Protein AF-A0AAW6LTU0-F1 (afdb_monomer)

Foldseek 3Di:
DDPPPPQQQKKKWKAQVVPRDIDIGSDPVVSVVVNVVRPRIDIDIDRDRPQQADWFKKKKWKWKADPQHTPDIDIDIDIDGDGPPDDDDADKDWDWDADPVRIIMIMIMGRDPVRSVVVRVVVSVVSHD

Secondary structure (DSSP, 8-state):
------PPPEEEEEEETTTTEEEEESSHHHHHHHHHTSTTEEEEEEE--TT---EEEEEEEEEEEETTEEEEEEEEEEEEEPPTT--PPPSEEEEEEE-TTS-EEEEEEES-HHHHHHHHHHHHGGG--

Mean predicted aligned error: 14.11 Å

Radius of gyration: 25.49 Å; Cα contacts (8 Å, |Δi|>4): 237; chains: 1; bounding box: 57×23×69 Å

Solvent-accessible surface area (backbone atoms only — not comparable to full-atom values): 7596 Å² total; per-residue (Å²): 134,86,80,77,75,82,71,63,52,54,35,27,37,31,37,32,70,89,76,76,46,76,47,83,26,79,44,68,67,58,35,54,55,52,37,74,77,37,87,69,37,47,81,43,84,41,78,41,72,78,80,64,28,67,76,43,52,40,34,37,40,43,37,34,28,47,96,36,37,80,78,41,79,46,77,50,78,46,84,44,68,51,64,82,87,67,85,72,81,86,61,63,53,74,51,74,52,72,44,99,86,68,31,39,36,39,41,18,38,18,67,45,66,69,56,24,50,55,53,40,54,60,69,46,52,87,57,49,116

Nearest PDB structures (foldseek):
  5xyu-assembly1_C  TM=4.800E-01  e=2.018E+00  Mycolicibacterium smegmatis MC2 155
  8ipa-assembly1_ia  TM=3.323E-01  e=8.752E-01  Triticum aestivum
  8apn-assembly1_Bc  TM=2.823E-01  e=1.615E+00  Polytomella magna
  8apo-assembly1_Bc  TM=2.822E-01  e=1.805E+00  Polytomella magna
  6xyw-assembly1_Bb  TM=3.329E-01  e=5.498E+00  Arabidopsis thaliana

Organis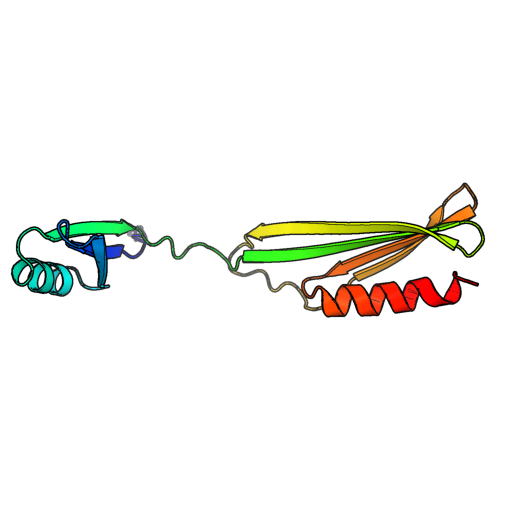m: Rhodococcus qingshengii (NCBI:txid334542)

Structure (mmCIF, N/CA/C/O backbone):
data_AF-A0AAW6LTU0-F1
#
_entry.id   AF-A0AAW6LTU0-F1
#
loop_
_atom_site.group_PDB
_atom_site.id
_atom_site.type_symbol
_atom_site.label_atom_id
_atom_site.label_alt_id
_atom_site.label_comp_id
_atom_site.label_asym_id
_atom_site.label_entity_id
_atom_site.label_seq_id
_atom_site.pdbx_PDB_ins_code
_atom_site.Cartn_x
_atom_site.Cartn_y
_atom_site.Cartn_z
_atom_site.occupancy
_atom_site.B_iso_or_equiv
_atom_site.auth_seq_id
_atom_site.auth_comp_id
_atom_site.auth_asym_id
_atom_site.auth_atom_id
_atom_site.pdbx_PDB_model_num
ATOM 1 N N . MET A 1 1 ? 8.735 7.930 43.031 1.00 39.16 1 MET A N 1
ATOM 2 C CA . MET A 1 1 ? 8.096 8.211 41.730 1.00 39.16 1 MET A CA 1
ATOM 3 C C . MET A 1 1 ? 7.084 7.105 41.497 1.00 39.16 1 MET A C 1
ATOM 5 O O . MET A 1 1 ? 7.485 5.952 41.482 1.00 39.16 1 MET A O 1
ATOM 9 N N . SER A 1 2 ? 5.790 7.435 41.489 1.00 39.41 2 SER A N 1
ATOM 10 C CA . SER A 1 2 ? 4.712 6.455 41.318 1.00 39.41 2 SER A CA 1
ATOM 11 C C . SER A 1 2 ? 4.613 6.109 39.838 1.00 39.41 2 SER A C 1
ATOM 13 O O . SER A 1 2 ? 4.340 6.990 39.028 1.00 39.41 2 SER A O 1
ATOM 15 N N . SER A 1 3 ? 4.884 4.858 39.483 1.00 39.28 3 SER A N 1
ATOM 16 C CA . SER A 1 3 ? 4.606 4.311 38.158 1.00 39.28 3 SER A CA 1
ATOM 17 C C . SER A 1 3 ? 3.092 4.305 37.957 1.00 39.28 3 SER A C 1
ATOM 19 O O . SER A 1 3 ? 2.400 3.446 38.503 1.00 39.28 3 SER A O 1
ATOM 21 N N . SER A 1 4 ? 2.567 5.287 37.225 1.00 45.00 4 SER A N 1
ATOM 22 C CA . SER A 1 4 ? 1.203 5.229 36.712 1.00 45.00 4 SER A CA 1
ATOM 23 C C . SER A 1 4 ? 1.142 4.079 35.714 1.00 45.00 4 SER A C 1
ATOM 25 O O . SER A 1 4 ? 1.668 4.175 34.606 1.00 45.00 4 SER A O 1
ATOM 27 N N . VAL A 1 5 ? 0.557 2.964 36.140 1.00 47.97 5 VAL A N 1
ATOM 28 C CA . VAL A 1 5 ? 0.123 1.902 35.238 1.00 47.97 5 VAL A CA 1
ATOM 29 C C . VAL A 1 5 ? -0.931 2.544 34.343 1.00 47.97 5 VAL A C 1
ATOM 31 O O . VAL A 1 5 ? -1.993 2.926 34.827 1.00 47.97 5 VAL A O 1
ATOM 34 N N . PHE A 1 6 ? -0.604 2.763 33.071 1.00 52.00 6 PHE A N 1
ATOM 35 C CA . PHE A 1 6 ? -1.608 3.111 32.075 1.00 52.00 6 PHE A CA 1
ATOM 36 C C . PHE A 1 6 ? -2.555 1.912 31.989 1.00 52.00 6 PHE A C 1
ATOM 38 O O . PHE A 1 6 ? -2.185 0.865 31.462 1.00 52.00 6 PHE A O 1
ATOM 45 N N . GLU A 1 7 ? -3.729 2.018 32.606 1.00 58.88 7 GLU A N 1
ATOM 46 C CA . GLU A 1 7 ? -4.799 1.060 32.365 1.00 58.88 7 GLU A CA 1
ATOM 47 C C . GLU A 1 7 ? -5.319 1.316 30.952 1.00 58.88 7 GLU A C 1
ATOM 49 O O . GLU A 1 7 ? -5.749 2.429 30.641 1.00 58.88 7 GLU A O 1
ATOM 54 N N . ASP A 1 8 ? -5.238 0.296 30.096 1.00 61.22 8 ASP A N 1
ATOM 55 C CA . ASP A 1 8 ? -5.858 0.328 28.775 1.00 61.22 8 ASP A CA 1
ATOM 56 C C . ASP A 1 8 ? -7.334 0.750 28.931 1.00 61.22 8 ASP A C 1
ATOM 58 O O . ASP A 1 8 ? -8.031 0.220 29.811 1.00 61.22 8 ASP A O 1
ATOM 62 N N . PRO A 1 9 ? -7.832 1.699 28.122 1.00 68.38 9 PRO A N 1
ATOM 63 C CA . PRO A 1 9 ? -9.199 2.173 28.243 1.00 68.38 9 PRO A CA 1
ATOM 64 C C . PRO A 1 9 ? -10.182 1.028 28.050 1.00 68.38 9 PRO A C 1
ATOM 66 O O . PRO A 1 9 ? -10.007 0.140 27.224 1.00 68.38 9 PRO A O 1
ATOM 69 N N . LYS A 1 10 ? -11.247 1.033 28.841 1.00 78.50 10 LYS A N 1
ATOM 70 C CA . LYS A 1 10 ? -12.245 -0.034 28.845 1.00 78.50 10 LYS A CA 1
ATOM 71 C C . LYS A 1 10 ? -13.532 0.466 28.217 1.00 78.50 10 LYS A C 1
ATOM 73 O O . LYS A 1 10 ? -13.948 1.600 28.442 1.00 78.50 10 LYS A O 1
ATOM 78 N N . VAL A 1 11 ? -14.179 -0.399 27.448 1.00 86.75 11 VAL A N 1
ATOM 79 C CA . VAL A 1 11 ? -15.567 -0.219 27.019 1.00 86.75 11 VAL A CA 1
ATOM 80 C C . VAL A 1 11 ? -16.413 -1.349 27.574 1.00 86.75 11 VAL A C 1
ATOM 82 O O . VAL A 1 11 ? -15.948 -2.461 27.815 1.00 86.75 11 VAL A O 1
ATOM 85 N N . HIS A 1 12 ? -17.682 -1.056 27.788 1.00 88.25 12 HIS A N 1
ATOM 86 C CA . HIS A 1 12 ? -18.651 -1.975 28.349 1.00 88.25 12 HIS A CA 1
ATOM 87 C C . HIS A 1 12 ? -19.658 -2.322 27.259 1.00 88.25 12 HIS A C 1
ATOM 89 O O . HIS A 1 12 ? -20.410 -1.466 26.796 1.00 88.25 12 HIS A O 1
ATOM 95 N N . LEU A 1 13 ? -19.645 -3.581 26.837 1.00 88.19 13 LEU A N 1
ATOM 96 C CA . LEU A 1 13 ? -20.583 -4.139 25.876 1.00 88.19 13 LEU A CA 1
ATOM 97 C C . LEU A 1 13 ? -21.801 -4.672 26.632 1.00 88.19 13 LEU A C 1
ATOM 99 O O . LEU A 1 13 ? -21.653 -5.528 27.503 1.00 88.19 13 LEU A O 1
ATOM 103 N N . VAL A 1 14 ? -22.994 -4.197 26.296 1.00 87.06 14 VAL A N 1
ATOM 104 C CA . VAL A 1 14 ? -24.253 -4.786 26.755 1.00 87.06 14 VAL A CA 1
ATOM 105 C C . VAL A 1 14 ? -24.802 -5.663 25.639 1.00 87.06 14 VAL A C 1
ATOM 107 O O . VAL A 1 14 ? -25.174 -5.165 24.580 1.00 87.06 14 VAL A O 1
ATOM 110 N N . GLU A 1 15 ? -24.835 -6.970 25.871 1.00 86.31 15 GLU A N 1
ATOM 111 C CA . GLU A 1 15 ? -25.386 -7.962 24.946 1.00 86.31 15 GLU A CA 1
ATOM 112 C C . GLU A 1 15 ? -26.796 -8.333 25.395 1.00 86.31 15 GLU A C 1
ATOM 114 O O . GLU A 1 15 ? -26.993 -8.737 26.541 1.00 86.31 15 GLU A O 1
ATOM 119 N N . HIS A 1 16 ? -27.782 -8.208 24.508 1.00 85.00 16 HIS A N 1
ATOM 120 C CA . HIS A 1 16 ? -29.135 -8.689 24.763 1.00 85.00 16 HIS A CA 1
ATOM 121 C C . HIS A 1 16 ? -29.285 -10.109 24.212 1.00 85.00 16 HIS A C 1
ATOM 123 O O . HIS A 1 16 ? -29.464 -10.311 23.010 1.00 85.00 16 HIS A O 1
ATOM 129 N N . ASN A 1 17 ? -29.223 -11.101 25.104 1.00 78.81 17 ASN A N 1
ATOM 130 C CA . ASN A 1 17 ? -29.078 -12.513 24.734 1.00 78.81 17 ASN A CA 1
ATOM 131 C C . ASN A 1 17 ? -30.227 -13.050 23.863 1.00 78.81 17 ASN A C 1
ATOM 133 O O . ASN A 1 17 ? -30.046 -14.027 23.145 1.00 78.81 17 ASN A O 1
ATOM 137 N N . SER A 1 18 ? -31.415 -12.441 23.938 1.00 75.88 18 SER A N 1
ATOM 138 C CA . SER A 1 18 ? -32.595 -12.898 23.194 1.00 75.88 18 SER A CA 1
ATOM 139 C C . SER A 1 18 ? -32.644 -12.398 21.744 1.00 75.88 18 SER A C 1
ATOM 141 O O . SER A 1 18 ? -33.237 -13.067 20.902 1.00 75.88 18 SER A O 1
ATOM 143 N N . SER A 1 19 ? -32.016 -11.257 21.437 1.00 78.12 19 SER A N 1
ATOM 144 C CA . SER A 1 19 ? -31.999 -10.662 20.091 1.00 78.12 19 SER A CA 1
ATOM 145 C C . SER A 1 19 ? -30.624 -10.668 19.427 1.00 78.12 19 SER A C 1
ATOM 147 O O . SER A 1 19 ? -30.539 -10.360 18.242 1.00 78.12 19 SER A O 1
ATOM 149 N N . GLY A 1 20 ? -29.550 -10.968 20.166 1.00 74.38 20 GLY A N 1
ATOM 150 C CA . GLY A 1 20 ? -28.180 -10.862 19.655 1.00 74.38 20 GLY A CA 1
ATOM 151 C C . GLY A 1 20 ? -27.794 -9.425 19.291 1.00 74.38 20 GLY A C 1
ATOM 152 O O . GLY A 1 20 ? -26.953 -9.209 18.424 1.00 74.38 20 GLY A O 1
ATOM 153 N N . THR A 1 21 ? -28.448 -8.432 19.902 1.00 79.69 21 THR A N 1
ATOM 154 C CA . THR A 1 21 ? -28.115 -7.015 19.710 1.00 79.69 21 THR A CA 1
ATOM 155 C C . THR A 1 21 ? -27.118 -6.560 20.762 1.00 79.69 21 THR A C 1
ATOM 157 O O . THR A 1 21 ? -27.194 -6.973 21.924 1.00 79.69 21 THR A O 1
ATOM 160 N N . TYR A 1 22 ? -26.223 -5.668 20.352 1.00 85.38 22 TYR A N 1
ATOM 161 C CA . TYR A 1 22 ? -25.088 -5.210 21.138 1.00 85.38 22 TYR A CA 1
ATOM 162 C C . TYR A 1 22 ? -25.082 -3.690 21.234 1.00 85.38 22 TYR A C 1
ATOM 164 O O . TYR A 1 22 ? -25.235 -3.023 20.215 1.00 85.38 22 TYR A O 1
ATOM 172 N N . GLU A 1 23 ? -24.831 -3.167 22.430 1.00 87.25 23 GLU A N 1
ATOM 173 C CA . GLU A 1 23 ? -24.672 -1.731 22.670 1.00 87.25 23 GLU A CA 1
ATOM 174 C C . GLU A 1 23 ? -23.353 -1.466 23.414 1.00 87.25 23 GLU A C 1
ATOM 176 O O . GLU A 1 23 ? -22.994 -2.206 24.333 1.00 87.25 23 GLU A O 1
ATOM 181 N N . LEU A 1 24 ? -22.613 -0.428 23.018 1.00 86.75 24 LEU A N 1
ATOM 182 C CA . LEU A 1 24 ? -21.283 -0.104 23.549 1.00 86.75 24 LEU A CA 1
ATOM 183 C C . LEU A 1 24 ? -21.314 1.178 24.385 1.00 86.75 24 LEU A C 1
ATOM 185 O O . LEU A 1 24 ? -21.764 2.223 23.923 1.00 86.75 24 LEU A O 1
ATOM 189 N N . PHE A 1 25 ? -20.743 1.123 25.587 1.00 86.19 25 PHE A N 1
ATOM 190 C CA . PHE A 1 25 ? -20.657 2.254 26.510 1.00 86.19 25 PHE A CA 1
ATOM 191 C C . PHE A 1 25 ? -19.215 2.489 26.954 1.00 86.19 25 PHE A C 1
ATOM 193 O O . PHE A 1 25 ? -18.498 1.548 27.283 1.00 86.19 25 PHE A O 1
ATOM 200 N N . ARG A 1 26 ? -18.795 3.755 27.030 1.00 82.81 26 ARG A N 1
ATOM 201 C CA . ARG A 1 26 ? -17.511 4.135 27.653 1.00 82.81 26 ARG A CA 1
ATOM 202 C C . ARG A 1 26 ? -17.593 4.222 29.181 1.00 82.81 26 ARG A C 1
ATOM 204 O O . ARG A 1 26 ? -16.569 4.198 29.845 1.00 82.81 26 ARG A O 1
ATOM 211 N N . ASP A 1 27 ? -18.803 4.329 29.727 1.00 86.25 27 ASP A N 1
ATOM 212 C CA . ASP A 1 27 ? -19.063 4.468 31.160 1.00 86.25 27 ASP A CA 1
ATOM 213 C C . ASP A 1 27 ? -19.734 3.202 31.721 1.00 86.25 27 ASP A C 1
ATOM 215 O O . ASP A 1 27 ? -20.768 2.742 31.221 1.00 86.25 27 ASP A O 1
ATOM 219 N N . ALA A 1 28 ? -19.140 2.640 32.776 1.00 86.31 28 ALA A N 1
ATOM 220 C CA . ALA A 1 28 ? -19.604 1.409 33.411 1.00 86.31 28 ALA A CA 1
ATOM 221 C C . ALA A 1 28 ? -20.995 1.544 34.050 1.00 86.31 28 ALA A C 1
ATOM 223 O O . ALA A 1 28 ? -21.785 0.593 34.038 1.00 86.31 28 ALA A O 1
ATOM 224 N N . GLU A 1 29 ? -21.311 2.699 34.640 1.00 89.12 29 GLU A N 1
ATOM 225 C CA . GLU A 1 29 ? -22.608 2.925 35.274 1.00 89.12 29 GLU A CA 1
ATOM 226 C C . GLU A 1 29 ? -23.720 3.042 34.238 1.00 89.12 29 GLU A C 1
ATOM 228 O O . GLU A 1 29 ? -24.808 2.502 34.452 1.00 89.12 29 GLU A O 1
ATOM 233 N N . GLN A 1 30 ? -23.455 3.708 33.113 1.00 89.75 30 GLN A N 1
ATOM 234 C CA . GLN A 1 30 ? -24.402 3.808 32.005 1.00 89.75 30 GLN A CA 1
ATOM 235 C C . GLN A 1 30 ? -24.712 2.429 31.421 1.00 89.75 30 GLN A C 1
ATOM 237 O O . GLN A 1 30 ? -25.887 2.078 31.305 1.00 89.75 30 GLN A O 1
ATOM 242 N N . ALA A 1 31 ? -23.687 1.607 31.175 1.00 90.19 31 ALA A N 1
ATOM 243 C CA . ALA A 1 31 ? -23.862 0.234 30.699 1.00 90.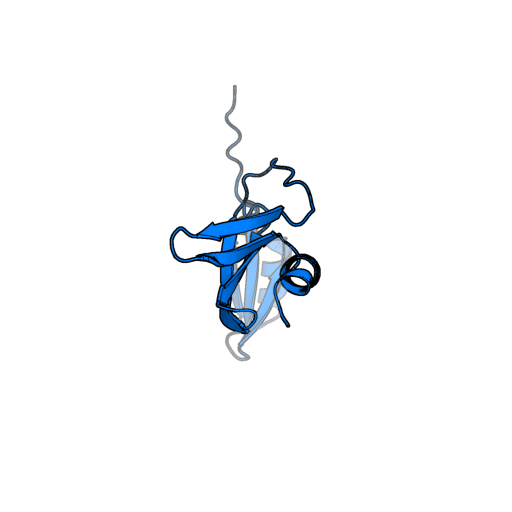19 31 ALA A CA 1
ATOM 244 C C . ALA A 1 31 ? -24.732 -0.603 31.650 1.00 90.19 31 ALA A C 1
ATOM 246 O O . ALA A 1 31 ? -25.649 -1.307 31.228 1.00 90.19 31 ALA A O 1
ATOM 247 N N . ARG A 1 32 ? -24.484 -0.492 32.963 1.00 89.00 32 ARG A N 1
ATOM 248 C CA . ARG A 1 32 ? -25.261 -1.195 33.998 1.00 89.00 32 ARG A CA 1
ATOM 249 C C . ARG A 1 32 ? -26.693 -0.680 34.124 1.00 89.00 32 ARG A C 1
ATOM 251 O O . ARG A 1 32 ? -27.591 -1.457 34.442 1.00 89.00 32 ARG A O 1
ATOM 258 N N . LYS A 1 33 ? -26.927 0.622 33.944 1.00 90.62 33 LYS A N 1
ATOM 259 C CA . LYS A 1 33 ? -28.283 1.195 33.933 1.00 90.62 33 LYS A CA 1
ATOM 260 C C . LYS A 1 33 ? -29.056 0.704 32.712 1.00 90.62 33 LYS A C 1
ATOM 262 O O . LYS A 1 33 ? -30.200 0.285 32.861 1.00 90.62 33 LYS A O 1
ATOM 267 N N . PHE A 1 34 ? -28.413 0.689 31.547 1.00 87.75 34 PHE A N 1
ATOM 268 C CA . PHE A 1 34 ? -29.007 0.201 30.310 1.00 87.75 34 PHE A CA 1
ATOM 269 C C . PHE A 1 34 ? -29.331 -1.297 30.377 1.00 87.75 34 PHE A C 1
ATOM 271 O O . PHE A 1 34 ? -30.463 -1.681 30.088 1.00 87.75 34 PHE A O 1
ATOM 278 N N . SER A 1 35 ? -28.416 -2.142 30.864 1.00 89.00 35 SER A N 1
ATOM 279 C CA . SER A 1 35 ? -28.671 -3.587 30.973 1.00 89.00 35 SER A CA 1
ATOM 280 C C . SER A 1 35 ? -29.865 -3.926 31.873 1.00 89.00 35 SER A C 1
ATOM 282 O O . SER A 1 35 ? -30.665 -4.799 31.551 1.00 89.00 35 SER A O 1
ATOM 284 N N . LYS A 1 36 ? -30.083 -3.172 32.958 1.00 88.75 36 LYS A N 1
ATOM 285 C CA . LYS A 1 36 ? -31.272 -3.338 33.817 1.00 88.75 36 LYS A CA 1
ATOM 286 C C . LYS A 1 36 ? -32.594 -3.073 33.093 1.00 88.75 36 LYS A C 1
ATOM 288 O O . LYS A 1 36 ? -33.612 -3.622 33.504 1.00 88.75 36 LYS A O 1
ATOM 293 N N . SER A 1 37 ? -32.593 -2.245 32.046 1.00 86.81 37 SER A N 1
ATOM 294 C CA . SER A 1 37 ? -33.783 -1.991 31.222 1.00 86.81 37 SER A CA 1
ATOM 295 C C . SER A 1 37 ? -34.042 -3.061 30.152 1.00 86.81 37 SER A C 1
ATOM 297 O O . SER A 1 37 ? -35.107 -3.051 29.541 1.00 86.81 37 SER A O 1
ATOM 299 N N . LEU A 1 38 ? -33.116 -4.010 29.962 1.00 84.81 38 LEU A N 1
ATOM 300 C CA . LEU A 1 38 ? -33.191 -5.091 28.975 1.00 84.81 38 LEU A CA 1
ATOM 301 C C . LEU A 1 38 ? -33.133 -6.466 29.668 1.00 84.81 38 LEU A C 1
ATOM 303 O O . LEU A 1 38 ? -32.040 -6.959 29.973 1.00 84.81 38 LEU A O 1
ATOM 307 N N . PRO A 1 39 ? -34.291 -7.108 29.928 1.00 81.81 39 PRO A N 1
ATOM 308 C CA . PRO A 1 39 ? -34.349 -8.435 30.534 1.00 81.81 39 PRO A CA 1
ATOM 309 C C . PRO A 1 39 ? -33.536 -9.466 29.743 1.00 81.81 39 PRO A C 1
ATOM 311 O O . PRO A 1 39 ? -33.688 -9.599 28.535 1.00 81.81 39 PRO A O 1
ATOM 314 N N . GLY A 1 40 ? -32.674 -10.217 30.430 1.00 82.75 40 GLY A N 1
ATOM 315 C CA . GLY A 1 40 ? -31.808 -11.207 29.782 1.00 82.75 40 GLY A CA 1
ATOM 316 C C . GLY A 1 40 ? -30.593 -10.611 29.068 1.00 82.75 40 GLY A C 1
ATOM 317 O O . GLY A 1 40 ? -29.999 -11.292 28.237 1.00 82.75 40 GLY A O 1
ATOM 318 N N . SER A 1 41 ? -30.212 -9.368 29.371 1.00 86.88 41 SER A N 1
ATOM 319 C CA . SER A 1 41 ? -28.938 -8.806 28.921 1.00 86.88 41 SER A CA 1
ATOM 320 C C . SER A 1 41 ? -27.782 -9.105 29.880 1.00 86.88 41 SER A C 1
ATOM 322 O O . SER A 1 41 ? -27.979 -9.364 31.071 1.00 86.88 41 SER A O 1
ATOM 324 N N . SER A 1 42 ? -26.557 -9.067 29.360 1.00 86.75 42 SER A N 1
ATOM 325 C CA . SER A 1 42 ? -25.324 -9.184 30.138 1.00 86.75 42 SER A CA 1
ATOM 326 C C . SER A 1 42 ? -24.365 -8.046 29.803 1.00 86.75 42 SER A C 1
ATOM 328 O O . SER A 1 42 ? -24.377 -7.523 28.691 1.00 86.75 42 SER A O 1
ATOM 330 N N . VAL A 1 43 ? -23.553 -7.634 30.780 1.00 87.44 43 VAL A N 1
ATOM 331 C CA . VAL A 1 43 ? -22.518 -6.612 30.579 1.00 87.44 43 VAL A CA 1
ATOM 332 C C . VAL A 1 43 ? -21.164 -7.298 30.550 1.00 87.44 43 VAL A C 1
ATOM 334 O O . VAL A 1 43 ? -20.804 -7.996 31.499 1.00 87.44 43 VAL A O 1
ATOM 337 N N . ARG A 1 44 ? -20.403 -7.076 29.483 1.00 87.31 44 ARG A N 1
ATOM 338 C CA . ARG A 1 44 ? -19.035 -7.564 29.316 1.00 87.31 44 ARG A CA 1
ATOM 339 C C . ARG A 1 44 ? -18.086 -6.376 29.263 1.00 87.31 44 ARG A C 1
ATOM 341 O O . ARG A 1 44 ? -18.308 -5.432 28.512 1.00 87.31 44 ARG A O 1
ATOM 348 N N . GLU A 1 45 ? -17.034 -6.420 30.068 1.00 86.06 45 GLU A N 1
ATOM 349 C CA . GLU A 1 45 ? -15.944 -5.451 29.991 1.00 86.06 45 GLU A CA 1
ATOM 350 C C . GLU A 1 45 ? -14.980 -5.880 28.885 1.00 86.06 45 GLU A C 1
ATOM 352 O O . GLU A 1 45 ? -14.538 -7.030 28.846 1.00 86.06 45 GLU A O 1
ATOM 357 N N . LEU A 1 46 ? -14.690 -4.962 27.972 1.00 80.06 46 LEU A N 1
ATOM 358 C CA . LEU A 1 46 ? -13.722 -5.136 26.904 1.00 80.06 46 LEU A CA 1
ATOM 359 C C . LEU A 1 46 ? -12.599 -4.131 27.113 1.00 80.06 46 LEU A C 1
ATOM 361 O O . LEU A 1 46 ? -12.838 -2.936 27.277 1.00 80.06 46 LEU A O 1
ATOM 365 N N . VAL A 1 47 ? -11.371 -4.629 27.084 1.00 71.69 47 VAL A N 1
ATOM 366 C CA . VAL A 1 47 ? -10.184 -3.783 27.078 1.00 71.69 47 VAL A CA 1
ATOM 367 C C . VAL A 1 47 ? -9.993 -3.267 25.655 1.00 71.69 47 VAL A C 1
ATOM 369 O O . VAL A 1 47 ? -9.771 -4.054 24.732 1.00 71.69 47 VAL A O 1
ATOM 372 N N . VAL A 1 48 ? -10.112 -1.956 25.471 1.00 63.09 48 VAL A N 1
ATOM 373 C CA . VAL A 1 48 ? -9.732 -1.272 24.238 1.00 63.09 48 VAL A CA 1
ATOM 374 C C . VAL A 1 48 ? -8.241 -1.018 24.322 1.00 63.09 48 VAL A C 1
ATOM 376 O O . VAL A 1 48 ? -7.762 -0.213 25.114 1.00 63.09 48 VAL A O 1
ATOM 379 N N . ARG A 1 49 ? -7.486 -1.737 23.499 1.00 57.91 49 ARG A N 1
ATOM 380 C CA . ARG A 1 49 ? -6.090 -1.391 23.274 1.00 57.91 49 ARG A CA 1
ATOM 381 C C . ARG A 1 49 ? -6.055 -0.168 22.369 1.00 57.91 49 ARG A C 1
ATOM 383 O O . ARG A 1 49 ? -6.165 -0.298 21.154 1.00 57.91 49 ARG A O 1
ATOM 390 N N . ASP A 1 50 ? -5.884 1.002 22.969 1.00 52.25 50 ASP A N 1
ATOM 391 C CA . ASP A 1 50 ? -5.615 2.246 22.237 1.00 52.25 50 ASP A CA 1
ATOM 392 C C . ASP A 1 50 ? -4.227 2.231 21.568 1.00 52.25 50 ASP A C 1
ATOM 394 O O . ASP A 1 50 ? -3.942 3.045 20.696 1.00 52.25 50 ASP A O 1
ATOM 398 N N . SER A 1 51 ? -3.362 1.280 21.941 1.00 48.84 51 SER A N 1
ATOM 399 C CA . SER A 1 51 ? -1.978 1.147 21.471 1.00 48.84 51 SER A CA 1
ATOM 400 C C . SER A 1 51 ? -1.812 0.535 20.079 1.00 48.84 51 SER A C 1
ATOM 402 O O . SER A 1 51 ? -0.699 0.169 19.700 1.00 48.84 51 SER A O 1
ATOM 404 N N . HIS A 1 52 ? -2.872 0.439 19.277 1.00 48.94 52 HIS A N 1
ATOM 405 C CA . HIS A 1 52 ? -2.664 0.257 17.847 1.00 48.94 52 HIS A CA 1
ATOM 406 C C . HIS A 1 52 ? -2.219 1.599 17.281 1.00 48.94 52 HIS A C 1
ATOM 408 O O . HIS A 1 52 ? -3.031 2.424 16.866 1.00 48.94 52 HIS A O 1
ATOM 414 N N . SER A 1 53 ? -0.905 1.803 17.248 1.00 52.94 53 SER A N 1
ATOM 415 C CA . SER A 1 53 ? -0.303 2.708 16.283 1.00 52.94 53 SER A CA 1
ATOM 416 C C . SER A 1 53 ? -0.981 2.522 14.923 1.00 52.94 53 SER A C 1
ATOM 418 O O . SER A 1 53 ? -1.364 1.389 14.594 1.00 52.94 53 SER A O 1
ATOM 420 N N . PRO A 1 54 ? -1.179 3.606 14.154 1.00 60.50 54 PRO A N 1
ATOM 421 C CA . PRO A 1 54 ? -1.924 3.550 12.908 1.00 60.50 54 PRO A CA 1
ATOM 422 C C . PRO A 1 54 ? -1.451 2.363 12.069 1.00 60.50 54 PRO A C 1
ATOM 424 O O . PRO A 1 54 ? -0.254 2.160 11.850 1.00 60.50 54 PRO A O 1
ATOM 427 N N . ARG A 1 55 ? -2.414 1.521 11.676 1.00 69.75 55 ARG A N 1
ATOM 428 C CA . ARG A 1 55 ? -2.156 0.438 10.734 1.00 69.75 55 ARG A CA 1
ATOM 429 C C . ARG A 1 55 ? -1.784 1.097 9.417 1.00 69.75 55 ARG A C 1
ATOM 431 O O . ARG A 1 55 ? -2.611 1.797 8.834 1.00 69.75 55 ARG A O 1
ATOM 438 N N . THR A 1 56 ? -0.589 0.807 8.941 1.00 76.06 56 THR A N 1
ATOM 439 C CA . THR A 1 56 ? -0.117 1.264 7.643 1.00 76.06 56 THR A CA 1
ATOM 440 C C . THR A 1 56 ? -0.118 0.075 6.692 1.00 76.06 56 THR A C 1
ATOM 442 O O . THR A 1 56 ? 0.282 -1.034 7.053 1.00 76.06 56 THR A O 1
ATOM 445 N N . VAL A 1 57 ? -0.637 0.284 5.486 1.00 83.56 57 VAL A N 1
ATOM 446 C CA . VAL A 1 57 ? -0.569 -0.705 4.409 1.00 83.56 57 VAL A CA 1
ATOM 447 C C . VAL A 1 57 ? 0.432 -0.186 3.395 1.00 83.56 57 VAL A C 1
ATOM 449 O O . VAL A 1 57 ? 0.256 0.909 2.866 1.00 83.56 57 VAL A O 1
ATOM 452 N N . THR A 1 58 ? 1.481 -0.962 3.160 1.00 89.25 58 THR A N 1
ATOM 453 C CA . THR A 1 58 ? 2.465 -0.690 2.119 1.00 89.25 58 THR A CA 1
ATOM 454 C C . THR A 1 58 ? 2.092 -1.500 0.889 1.00 89.25 58 THR A C 1
ATOM 456 O O . THR A 1 58 ? 1.848 -2.704 0.979 1.00 89.25 58 THR A O 1
ATOM 459 N N . PHE A 1 59 ? 2.056 -0.835 -0.258 1.00 92.94 59 PHE A N 1
ATOM 460 C CA . PHE A 1 59 ? 1.823 -1.440 -1.558 1.00 92.94 59 PHE A CA 1
ATOM 461 C C . PHE A 1 59 ? 3.133 -1.477 -2.327 1.00 92.94 59 PHE A C 1
ATOM 463 O O . PHE A 1 59 ? 3.790 -0.447 -2.484 1.00 92.94 59 PHE A O 1
ATOM 470 N N . GLU A 1 60 ? 3.477 -2.648 -2.841 1.00 96.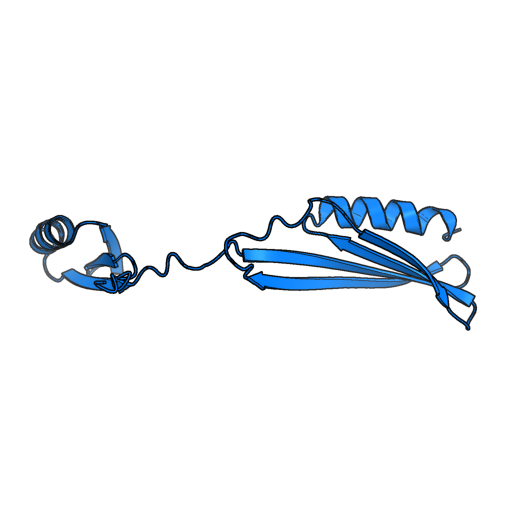19 60 GLU A N 1
ATOM 471 C CA . GLU A 1 60 ? 4.598 -2.840 -3.746 1.00 96.19 60 GLU A CA 1
ATOM 472 C C . GLU A 1 60 ? 4.076 -3.325 -5.099 1.00 96.19 60 GLU A C 1
ATOM 474 O O . GLU A 1 60 ? 3.234 -4.223 -5.174 1.00 96.19 60 GLU A O 1
ATOM 479 N N . ARG A 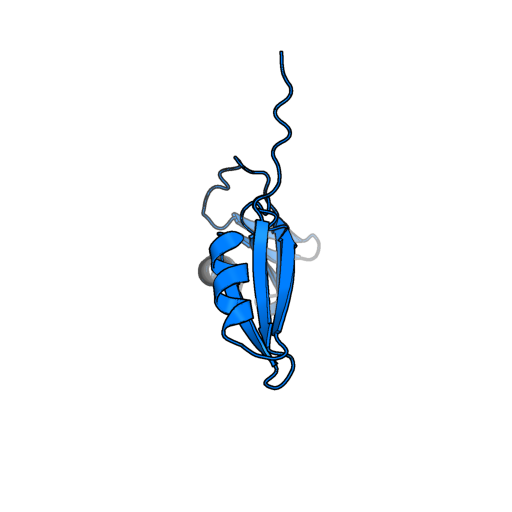1 61 ? 4.595 -2.753 -6.186 1.00 97.69 61 ARG A N 1
ATOM 480 C CA . ARG A 1 61 ? 4.411 -3.291 -7.534 1.00 97.69 61 ARG A CA 1
ATOM 481 C C . ARG A 1 61 ? 5.761 -3.558 -8.170 1.00 97.69 61 ARG A C 1
ATOM 483 O O . ARG A 1 61 ? 6.609 -2.669 -8.218 1.00 97.69 61 ARG A O 1
ATOM 490 N N . ARG A 1 62 ? 5.930 -4.758 -8.721 1.00 97.81 62 ARG A N 1
ATOM 491 C CA . ARG A 1 62 ? 7.106 -5.168 -9.491 1.00 97.81 62 ARG A CA 1
ATOM 492 C C . ARG A 1 62 ? 6.715 -5.441 -10.931 1.00 97.81 62 ARG A C 1
ATOM 494 O O . ARG A 1 62 ? 5.866 -6.293 -11.188 1.00 97.81 62 ARG A O 1
ATOM 501 N N . VAL A 1 63 ? 7.383 -4.774 -11.862 1.00 98.25 63 VAL A N 1
ATOM 502 C CA . VAL A 1 63 ? 7.232 -4.998 -13.299 1.00 98.25 63 VAL A CA 1
ATOM 503 C C . VAL A 1 63 ? 8.569 -5.444 -13.875 1.00 98.25 63 VAL A C 1
ATOM 505 O O . VAL A 1 63 ? 9.595 -4.821 -13.609 1.00 98.25 63 VAL A O 1
ATOM 508 N N . ARG A 1 64 ? 8.562 -6.516 -14.670 1.00 97.75 64 ARG A N 1
ATOM 509 C CA . ARG A 1 64 ? 9.713 -6.943 -15.472 1.00 97.75 64 ARG A CA 1
ATOM 510 C C . ARG A 1 64 ? 9.378 -6.845 -16.946 1.00 97.75 64 ARG A C 1
ATOM 512 O O . ARG A 1 64 ? 8.321 -7.308 -17.377 1.00 97.75 64 ARG A O 1
ATOM 519 N N . ILE A 1 65 ? 10.309 -6.286 -17.700 1.00 98.25 65 ILE A N 1
ATOM 520 C CA . ILE A 1 65 ? 10.195 -6.004 -19.119 1.00 98.25 65 ILE A CA 1
ATOM 521 C C . ILE A 1 65 ? 11.361 -6.694 -19.820 1.00 98.25 65 ILE A C 1
ATOM 523 O O . ILE A 1 65 ? 12.515 -6.481 -19.457 1.00 98.25 65 ILE A O 1
ATOM 527 N N . SER A 1 66 ? 11.049 -7.524 -20.805 1.00 96.75 66 SER A N 1
ATOM 528 C CA . SER A 1 66 ? 12.018 -8.246 -21.625 1.00 96.75 66 SER A CA 1
ATOM 529 C C . SER A 1 66 ? 11.732 -7.912 -23.082 1.00 96.75 66 SER A C 1
ATOM 531 O O . SER A 1 66 ? 10.578 -7.994 -23.503 1.00 96.75 66 SER A O 1
ATOM 533 N N . ASP A 1 67 ? 12.745 -7.455 -23.820 1.00 94.75 67 ASP A N 1
ATOM 534 C CA . ASP A 1 67 ? 12.635 -7.064 -25.234 1.00 94.75 67 ASP A CA 1
ATOM 535 C C . ASP A 1 67 ? 11.427 -6.158 -25.549 1.00 94.75 67 ASP A C 1
ATOM 537 O O . ASP A 1 67 ? 10.697 -6.356 -26.520 1.00 94.75 67 ASP A O 1
ATOM 541 N N . GLY A 1 68 ? 11.182 -5.155 -24.702 1.00 94.62 68 GLY A N 1
ATOM 542 C CA . GLY A 1 68 ? 10.080 -4.213 -24.903 1.00 94.62 68 GLY A CA 1
ATOM 543 C C . GLY A 1 68 ? 8.702 -4.719 -24.467 1.00 94.62 68 GLY A C 1
ATOM 544 O O . GLY A 1 68 ? 7.716 -4.016 -24.670 1.00 94.62 68 GLY A O 1
ATOM 545 N N . VAL A 1 69 ? 8.608 -5.911 -23.869 1.00 96.81 69 VAL A N 1
ATOM 546 C CA . VAL A 1 69 ? 7.346 -6.548 -23.467 1.00 96.81 69 VAL A CA 1
ATOM 547 C C . VAL A 1 69 ? 7.317 -6.787 -21.963 1.00 96.81 69 VAL A C 1
ATOM 549 O O . VAL A 1 69 ? 8.267 -7.304 -21.383 1.00 96.81 69 VAL A O 1
ATOM 552 N N . ILE A 1 70 ? 6.198 -6.458 -21.315 1.00 97.12 70 ILE A N 1
ATOM 553 C CA . ILE A 1 70 ? 5.984 -6.790 -19.902 1.00 97.12 70 ILE A CA 1
ATOM 554 C C . ILE A 1 70 ? 5.809 -8.307 -19.769 1.00 97.12 70 ILE A C 1
ATOM 556 O O . ILE A 1 70 ? 4.811 -8.868 -20.219 1.00 97.12 70 ILE A O 1
ATOM 560 N N . VAL A 1 71 ? 6.774 -8.963 -19.128 1.00 97.06 71 VAL A N 1
ATOM 561 C CA . VAL A 1 71 ? 6.771 -10.415 -18.877 1.00 97.06 71 VAL A CA 1
ATOM 562 C C . VAL A 1 71 ? 6.365 -10.767 -17.444 1.00 97.06 71 VAL A C 1
ATOM 564 O O . VAL A 1 71 ? 6.020 -11.913 -17.163 1.00 97.06 71 VAL A O 1
ATOM 567 N N . LEU A 1 72 ? 6.384 -9.789 -16.533 1.00 97.00 72 LEU A N 1
ATOM 568 C CA . LEU A 1 72 ? 5.880 -9.913 -15.166 1.00 97.00 72 LEU A CA 1
ATOM 569 C C . LEU A 1 72 ? 5.270 -8.583 -14.722 1.00 97.00 72 LEU A C 1
ATOM 571 O O . LEU A 1 72 ? 5.900 -7.543 -14.879 1.00 97.00 72 LEU A O 1
ATOM 575 N N . ASP A 1 73 ? 4.094 -8.637 -14.106 1.00 97.62 73 ASP A N 1
ATOM 576 C CA . ASP A 1 73 ? 3.485 -7.525 -13.373 1.00 97.62 73 ASP A CA 1
ATOM 577 C C . ASP A 1 73 ? 2.839 -8.104 -12.112 1.00 97.62 73 ASP A C 1
ATOM 579 O O . ASP A 1 73 ? 1.886 -8.884 -12.191 1.00 97.62 73 ASP A O 1
ATOM 583 N N . ARG A 1 74 ? 3.425 -7.807 -10.953 1.00 97.44 74 ARG A N 1
ATOM 584 C CA 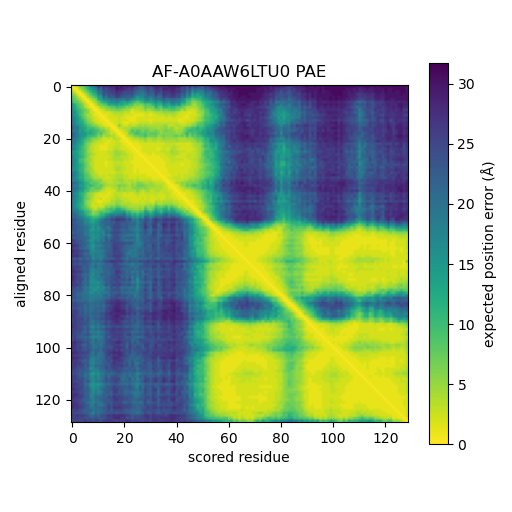. ARG A 1 74 ? 3.012 -8.355 -9.661 1.00 97.44 74 ARG A CA 1
ATOM 585 C C . ARG A 1 74 ? 2.765 -7.235 -8.667 1.00 97.44 74 ARG A C 1
ATOM 587 O O . ARG A 1 74 ? 3.538 -6.285 -8.597 1.00 97.44 74 ARG A O 1
ATOM 594 N N . TRP A 1 75 ? 1.727 -7.425 -7.864 1.00 97.44 75 TRP A N 1
ATOM 595 C CA . TRP A 1 75 ? 1.427 -6.617 -6.692 1.00 97.44 75 TRP A CA 1
ATOM 596 C C . TRP A 1 75 ? 1.615 -7.433 -5.421 1.00 97.44 75 TRP A C 1
ATOM 598 O O . TRP A 1 75 ? 1.229 -8.602 -5.383 1.00 97.44 75 TRP A O 1
ATOM 608 N N . ASP A 1 76 ? 2.165 -6.790 -4.399 1.00 94.25 76 ASP A N 1
ATOM 609 C CA . ASP A 1 76 ? 2.275 -7.309 -3.044 1.00 94.25 76 ASP A CA 1
ATOM 610 C C . ASP A 1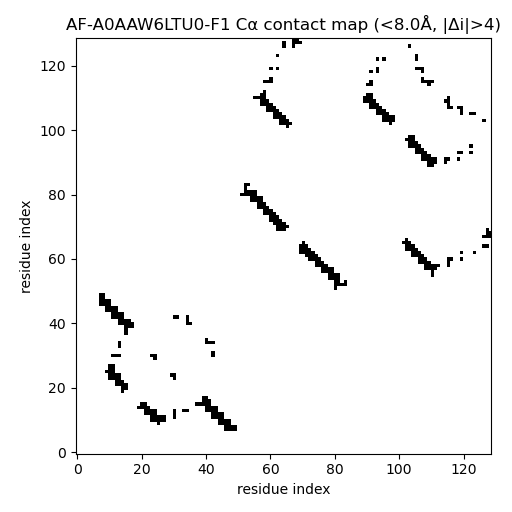 76 ? 1.784 -6.245 -2.046 1.00 94.25 76 ASP A C 1
ATOM 612 O O . ASP A 1 76 ? 1.945 -5.039 -2.256 1.00 94.25 76 ASP A O 1
ATOM 616 N N . GLU A 1 77 ? 1.148 -6.700 -0.966 1.00 92.12 77 GLU A N 1
ATOM 617 C CA . GLU A 1 77 ? 0.615 -5.853 0.103 1.00 92.12 77 GLU A CA 1
ATOM 618 C C . GLU A 1 77 ? 1.195 -6.304 1.444 1.00 92.12 77 GLU A C 1
ATOM 620 O O . GLU A 1 77 ? 1.104 -7.481 1.804 1.00 92.12 77 GLU A O 1
ATOM 625 N N . GLU A 1 78 ? 1.749 -5.365 2.208 1.00 86.81 78 GLU A N 1
ATOM 626 C CA . GLU A 1 78 ? 2.248 -5.620 3.556 1.00 86.81 78 GLU A CA 1
ATOM 627 C C . GLU A 1 78 ? 1.509 -4.751 4.573 1.00 86.81 78 GLU A C 1
ATOM 629 O O . GLU A 1 78 ? 1.388 -3.534 4.428 1.00 86.81 78 GLU A O 1
ATOM 634 N N . VAL A 1 79 ? 1.011 -5.389 5.632 1.00 81.00 79 VAL A N 1
ATOM 635 C CA . VAL A 1 79 ? 0.372 -4.700 6.752 1.00 81.00 79 VAL A CA 1
ATOM 636 C C . VAL A 1 79 ? 1.386 -4.550 7.872 1.00 81.00 79 VAL A C 1
ATOM 638 O O . VAL A 1 79 ? 1.795 -5.541 8.473 1.00 81.00 79 VAL A O 1
ATOM 641 N N . SER A 1 80 ? 1.726 -3.307 8.194 1.00 72.94 80 SER A N 1
ATOM 642 C CA . SER A 1 80 ? 2.593 -2.972 9.317 1.00 72.94 80 SER A CA 1
ATOM 643 C C . SER A 1 80 ? 1.833 -2.163 10.365 1.00 72.94 80 SER A C 1
ATOM 645 O O . SER A 1 80 ? 0.892 -1.418 10.077 1.00 72.94 80 SER A O 1
ATOM 647 N N . PHE A 1 81 ? 2.230 -2.342 11.618 1.00 65.25 81 PHE A N 1
ATOM 648 C CA . PHE A 1 81 ? 1.812 -1.486 12.718 1.00 65.25 81 PHE A CA 1
ATOM 649 C C . PHE A 1 81 ? 3.005 -0.589 13.017 1.00 65.25 81 PHE A C 1
ATOM 651 O O . PHE A 1 81 ? 4.090 -1.098 13.306 1.00 65.25 81 PHE A O 1
ATOM 658 N N . GLN A 1 82 ? 2.842 0.726 12.873 1.00 58.47 82 GLN A N 1
ATOM 659 C CA . GLN A 1 82 ? 3.929 1.653 13.190 1.00 58.47 82 GLN A CA 1
ATOM 660 C C . GLN A 1 82 ? 4.229 1.652 14.692 1.00 58.47 82 GLN A C 1
ATOM 662 O O . GLN A 1 82 ? 3.481 1.091 15.479 1.00 58.47 82 GLN A O 1
ATOM 667 N N . ALA A 1 83 ? 5.326 2.268 15.117 1.00 54.38 83 ALA A N 1
ATOM 668 C CA . ALA A 1 83 ? 5.420 2.742 16.492 1.00 54.38 83 ALA A CA 1
ATOM 669 C C . ALA A 1 83 ? 4.710 4.102 16.568 1.00 54.38 83 ALA A C 1
ATOM 671 O O . ALA A 1 83 ? 4.718 4.859 15.597 1.00 54.38 83 ALA A O 1
ATOM 672 N N . VAL A 1 84 ? 4.070 4.416 17.697 1.00 49.16 84 VAL A N 1
ATOM 673 C CA . VAL A 1 84 ? 3.584 5.783 17.946 1.00 49.16 84 VAL A CA 1
ATOM 674 C C . VAL A 1 84 ? 4.817 6.700 17.846 1.00 49.16 84 VAL A C 1
ATOM 676 O O . VAL A 1 84 ? 5.822 6.383 18.473 1.00 49.16 84 VAL A O 1
ATOM 679 N N . ASP A 1 85 ? 4.758 7.746 17.014 1.00 51.19 85 ASP A N 1
ATOM 680 C CA . ASP A 1 85 ? 5.813 8.752 16.739 1.00 51.19 85 ASP A CA 1
ATOM 681 C C . ASP A 1 85 ? 6.709 8.563 15.491 1.00 51.19 85 ASP A C 1
ATOM 683 O O . ASP A 1 85 ? 7.660 9.327 15.314 1.00 51.19 85 ASP A O 1
ATOM 687 N N . SER A 1 86 ? 6.424 7.627 14.573 1.00 48.97 86 SER A N 1
ATOM 688 C CA . SER A 1 86 ? 7.104 7.624 13.261 1.00 48.97 86 SER A CA 1
ATOM 689 C C . SER A 1 86 ? 6.294 8.370 12.196 1.00 48.97 86 SER A C 1
ATOM 691 O O . SER A 1 86 ? 5.357 7.808 11.628 1.00 48.97 86 SER A O 1
ATOM 693 N N . ASP A 1 87 ? 6.683 9.602 11.867 1.00 52.97 87 ASP A N 1
ATOM 694 C CA . ASP A 1 87 ? 6.257 10.235 10.616 1.00 52.97 87 ASP A CA 1
ATOM 695 C C . ASP A 1 87 ? 6.873 9.446 9.455 1.00 52.97 87 ASP A C 1
ATOM 697 O O . ASP A 1 87 ? 8.072 9.547 9.188 1.00 52.97 87 ASP A O 1
ATOM 701 N N . VAL A 1 88 ? 6.072 8.626 8.770 1.00 56.28 88 VAL A N 1
ATOM 702 C CA . VAL A 1 88 ? 6.497 8.054 7.490 1.00 56.28 88 VAL A CA 1
ATOM 703 C C . VAL A 1 88 ? 6.273 9.117 6.422 1.00 56.28 88 VAL A C 1
ATOM 705 O O . VAL A 1 88 ? 5.127 9.531 6.226 1.00 56.28 88 VAL A O 1
ATOM 708 N N . PRO A 1 89 ? 7.335 9.590 5.742 1.00 56.66 89 PRO A N 1
ATOM 709 C CA . PRO A 1 89 ? 7.189 10.550 4.662 1.00 56.66 89 PRO A CA 1
ATOM 710 C C . PRO A 1 89 ? 6.205 10.000 3.628 1.00 56.66 89 PRO A C 1
ATOM 712 O O . PRO A 1 89 ? 6.384 8.894 3.121 1.00 56.66 89 PRO A O 1
ATOM 715 N N . GLY A 1 90 ? 5.149 10.759 3.338 1.00 66.75 90 GLY A N 1
ATOM 716 C CA . GLY A 1 90 ? 4.247 10.431 2.239 1.00 66.75 90 GLY A CA 1
ATOM 717 C C . GLY A 1 90 ? 5.004 10.453 0.909 1.00 66.75 90 GLY A C 1
ATOM 718 O O . GLY A 1 90 ? 5.857 11.314 0.694 1.00 66.75 90 GLY A O 1
ATOM 719 N N . GLY A 1 91 ? 4.699 9.508 0.023 1.00 80.94 91 GLY A N 1
ATOM 720 C CA . GLY A 1 91 ? 5.301 9.425 -1.304 1.00 80.94 91 GLY A CA 1
ATOM 721 C C . GLY A 1 91 ? 5.382 7.998 -1.835 1.00 80.94 91 GLY A C 1
ATOM 722 O O . GLY A 1 91 ? 5.001 7.036 -1.164 1.00 80.94 91 GLY A O 1
ATOM 723 N N . VAL A 1 92 ? 5.886 7.886 -3.061 1.00 90.00 92 VAL A N 1
ATOM 724 C CA . VAL A 1 92 ? 6.205 6.615 -3.712 1.00 90.00 92 VAL A CA 1
ATOM 725 C C . VAL A 1 92 ? 7.694 6.605 -4.001 1.00 90.00 92 VAL A C 1
ATOM 727 O O . VAL A 1 92 ? 8.193 7.516 -4.663 1.00 90.00 92 VAL A O 1
ATOM 730 N N . ASP A 1 93 ? 8.379 5.575 -3.526 1.00 92.62 93 ASP A N 1
ATOM 731 C CA . ASP A 1 93 ? 9.737 5.269 -3.949 1.00 92.62 93 ASP A CA 1
ATOM 732 C C . ASP A 1 93 ? 9.675 4.393 -5.203 1.00 92.62 93 ASP A C 1
ATOM 734 O O . ASP A 1 93 ? 8.903 3.433 -5.249 1.00 92.62 93 ASP A O 1
ATOM 738 N N . VAL A 1 94 ? 10.437 4.748 -6.237 1.00 96.06 94 VAL A N 1
ATOM 739 C CA . VAL A 1 9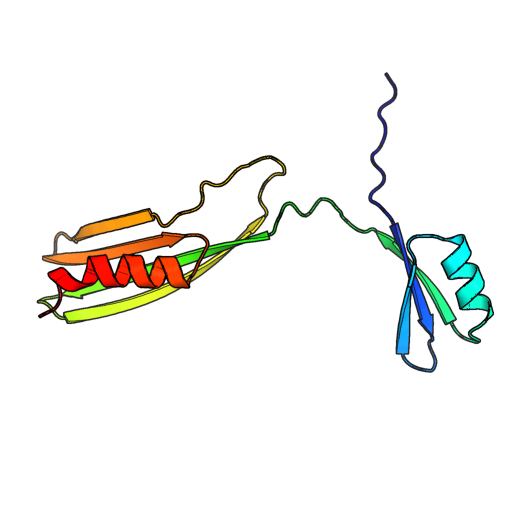4 ? 10.500 3.988 -7.490 1.00 96.06 94 VAL A CA 1
ATOM 740 C C . VAL A 1 94 ? 11.951 3.739 -7.849 1.00 96.06 94 VAL A C 1
ATOM 742 O O . VAL A 1 94 ? 12.709 4.672 -8.107 1.00 96.06 94 VAL A O 1
ATOM 745 N N . GLU A 1 95 ? 12.299 2.464 -7.962 1.00 95.94 95 GLU A N 1
ATOM 746 C CA . GLU A 1 95 ? 13.593 2.006 -8.440 1.00 95.94 95 GLU A CA 1
ATOM 747 C C . GLU A 1 95 ? 13.441 1.371 -9.826 1.00 95.94 95 GLU A C 1
ATOM 749 O O . GLU A 1 95 ? 12.468 0.672 -10.119 1.00 95.94 95 GLU A O 1
ATOM 754 N N . SER A 1 96 ? 14.395 1.635 -10.717 1.00 95.81 96 SER A N 1
ATOM 755 C CA . SER A 1 96 ? 14.444 1.049 -12.059 1.00 95.81 96 SER A CA 1
ATOM 756 C C . SER A 1 96 ? 15.869 0.626 -12.381 1.00 95.81 96 SER A C 1
ATOM 758 O O . SER A 1 96 ? 16.796 1.422 -12.239 1.00 95.81 96 SER A O 1
ATOM 760 N N . TYR A 1 97 ? 16.049 -0.623 -12.802 1.00 96.56 97 TYR A N 1
ATOM 761 C CA . TYR A 1 97 ? 17.364 -1.191 -13.092 1.00 96.56 97 TYR A CA 1
ATOM 762 C C . TYR A 1 97 ? 17.295 -2.263 -14.181 1.00 96.56 97 TYR A C 1
ATOM 764 O O . TYR A 1 97 ? 16.289 -2.955 -14.348 1.00 96.56 97 TYR A O 1
ATOM 772 N N . GLU A 1 98 ? 18.399 -2.426 -14.901 1.00 96.62 98 GLU A N 1
ATOM 773 C CA . GLU A 1 98 ? 18.590 -3.496 -15.877 1.00 96.62 98 GLU A CA 1
ATOM 774 C C . GLU A 1 98 ? 19.283 -4.688 -15.201 1.00 96.62 98 GLU A C 1
ATOM 776 O O . GLU A 1 98 ? 20.302 -4.541 -14.521 1.00 96.62 98 GLU A O 1
ATOM 781 N N . SER A 1 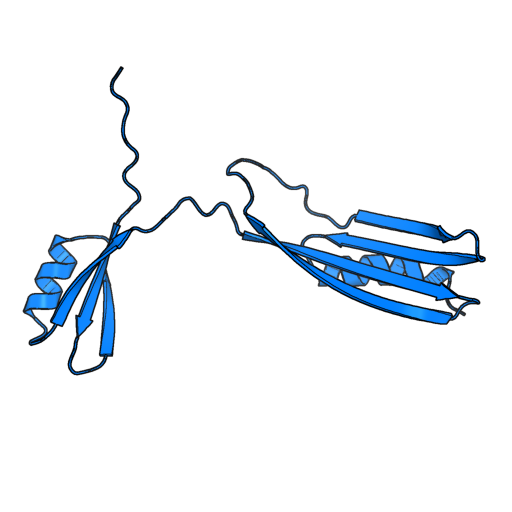99 ? 18.706 -5.879 -15.346 1.00 93.56 99 SER A N 1
ATOM 782 C CA . SER A 1 99 ? 19.294 -7.131 -14.872 1.00 93.56 99 SER A CA 1
ATOM 783 C C . SER A 1 99 ? 20.409 -7.599 -15.807 1.00 93.56 99 SER A C 1
ATOM 785 O O . SER A 1 99 ? 20.473 -7.233 -16.975 1.00 93.56 99 SER A O 1
ATOM 787 N N . SER A 1 100 ? 21.277 -8.486 -15.319 1.00 93.81 100 SER A N 1
ATOM 788 C CA . SER A 1 100 ? 22.408 -9.017 -16.098 1.00 93.81 100 SER A CA 1
ATOM 789 C C . SER A 1 100 ? 22.011 -9.793 -17.361 1.00 93.81 100 SER A C 1
ATOM 791 O O . SER A 1 100 ? 22.856 -10.023 -18.223 1.00 93.81 100 SER A O 1
ATOM 793 N N . ASN A 1 101 ? 20.750 -10.210 -17.472 1.00 92.50 101 ASN A N 1
ATOM 794 C CA . ASN A 1 101 ? 20.180 -10.858 -18.651 1.00 92.50 101 ASN A CA 1
ATOM 795 C C . ASN A 1 101 ? 19.554 -9.872 -19.659 1.00 92.50 101 ASN A C 1
ATOM 797 O O . ASN A 1 101 ? 18.972 -10.334 -20.634 1.00 92.50 101 ASN A O 1
ATOM 801 N N . GLY A 1 102 ? 19.662 -8.558 -19.434 1.00 91.69 102 GLY A N 1
ATOM 802 C CA . GLY A 1 102 ? 19.086 -7.513 -20.288 1.00 91.69 102 GLY A CA 1
ATOM 803 C C . GLY A 1 102 ? 17.634 -7.145 -19.964 1.00 91.69 102 GLY A C 1
ATOM 804 O O . GLY A 1 102 ? 17.074 -6.254 -20.598 1.00 91.69 102 GLY A O 1
ATOM 805 N N . ASP A 1 103 ? 17.007 -7.793 -18.974 1.00 96.25 103 ASP A N 1
ATOM 806 C CA . A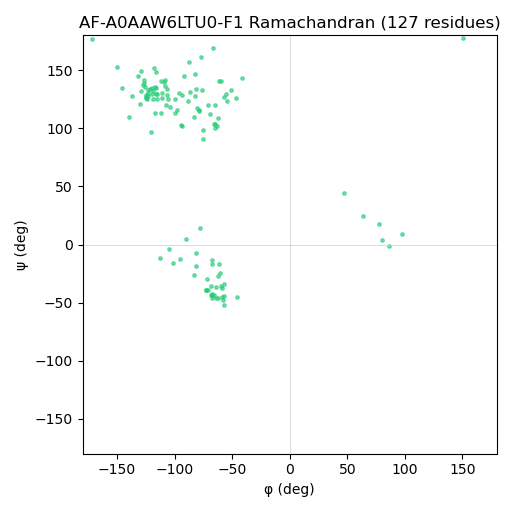SP A 1 103 ? 15.637 -7.457 -18.579 1.00 96.25 103 ASP A CA 1
ATOM 807 C C . ASP A 1 103 ? 15.601 -6.167 -17.752 1.00 96.25 103 ASP A C 1
ATOM 809 O O . ASP A 1 103 ? 16.304 -6.030 -16.745 1.00 96.25 103 ASP A O 1
ATOM 813 N N . TRP A 1 104 ? 14.686 -5.264 -18.084 1.00 97.75 104 TRP A N 1
ATOM 814 C CA . TRP A 1 104 ? 14.387 -4.091 -17.268 1.00 97.75 104 TRP A CA 1
ATOM 815 C C . TRP A 1 104 ? 13.435 -4.450 -16.132 1.00 97.75 104 TRP A C 1
ATOM 817 O O . TRP A 1 104 ? 12.429 -5.128 -16.327 1.00 97.75 104 TRP A O 1
ATOM 827 N N . ASN A 1 105 ? 13.744 -3.994 -14.922 1.00 97.81 105 ASN A N 1
ATOM 828 C CA . ASN A 1 105 ? 12.927 -4.207 -13.735 1.00 97.81 105 ASN A CA 1
ATOM 829 C C . ASN A 1 105 ? 12.568 -2.848 -13.138 1.00 97.81 105 ASN A C 1
ATOM 831 O O . ASN A 1 105 ? 13.434 -1.993 -12.965 1.00 97.81 105 ASN A O 1
ATOM 835 N N . VAL A 1 106 ? 11.291 -2.670 -12.814 1.00 97.62 106 VAL A N 1
ATOM 836 C CA . VAL A 1 106 ? 10.754 -1.484 -12.147 1.00 97.62 106 VAL A CA 1
ATOM 837 C C . VAL A 1 106 ? 10.064 -1.938 -10.869 1.00 97.62 106 VAL A C 1
ATOM 839 O O . VAL A 1 106 ? 9.221 -2.837 -10.904 1.00 97.62 106 VAL A O 1
ATOM 842 N N . VAL A 1 107 ? 10.418 -1.328 -9.743 1.00 97.44 107 VAL A N 1
ATOM 843 C CA . VAL A 1 107 ? 9.813 -1.597 -8.435 1.00 97.44 107 VAL A CA 1
ATOM 844 C C . VAL A 1 107 ? 9.313 -0.281 -7.865 1.00 97.44 107 VAL A C 1
ATOM 846 O O . VAL A 1 107 ? 10.073 0.677 -7.795 1.00 97.44 107 VAL A O 1
ATOM 849 N N . GLY A 1 108 ? 8.040 -0.222 -7.484 1.00 96.56 108 GLY A N 1
ATOM 850 C CA . GLY A 1 108 ? 7.464 0.932 -6.797 1.00 96.56 108 GLY A CA 1
ATOM 851 C C . GLY A 1 108 ? 6.883 0.537 -5.450 1.00 96.56 108 GLY A C 1
ATOM 852 O O . GLY A 1 108 ? 6.157 -0.454 -5.386 1.00 96.56 108 GLY A O 1
ATOM 853 N N . ILE A 1 109 ? 7.177 1.312 -4.406 1.00 94.31 109 ILE A N 1
ATOM 854 C CA . ILE A 1 109 ? 6.726 1.083 -3.028 1.00 94.31 109 ILE A CA 1
ATOM 855 C C . ILE A 1 109 ? 6.094 2.367 -2.486 1.00 94.31 109 ILE A C 1
ATOM 857 O O . ILE A 1 109 ? 6.669 3.447 -2.606 1.00 94.31 109 ILE A O 1
ATOM 861 N N . GLY A 1 110 ? 4.915 2.271 -1.875 1.00 91.31 110 GLY A N 1
ATOM 862 C CA . GLY A 1 110 ? 4.254 3.432 -1.278 1.00 91.31 110 GLY A CA 1
ATOM 863 C C . GLY A 1 110 ? 3.021 3.082 -0.454 1.00 91.31 110 GLY A C 1
ATOM 864 O O . GLY A 1 110 ? 2.619 1.925 -0.366 1.00 91.31 110 GLY A O 1
ATOM 865 N N . LEU A 1 111 ? 2.416 4.100 0.160 1.00 89.31 111 LEU A N 1
ATOM 866 C CA . LEU A 1 111 ? 1.245 3.944 1.038 1.00 89.31 111 LEU A CA 1
ATOM 867 C C . LEU A 1 111 ? -0.098 4.177 0.327 1.00 89.31 111 LEU A C 1
ATOM 869 O O . LEU A 1 111 ? -1.149 3.842 0.869 1.00 89.31 111 LEU A O 1
ATOM 873 N N . ASP A 1 112 ? -0.073 4.735 -0.887 1.00 90.06 112 ASP A N 1
ATOM 874 C CA . ASP A 1 112 ? -1.247 4.918 -1.744 1.00 90.06 112 ASP A CA 1
ATOM 875 C C . ASP A 1 112 ? -1.085 4.097 -3.029 1.00 90.06 112 ASP A C 1
ATOM 877 O O . ASP A 1 112 ? -0.240 4.378 -3.882 1.00 90.06 112 ASP A O 1
ATOM 881 N N . ILE A 1 113 ? -1.938 3.085 -3.186 1.00 93.69 113 ILE A N 1
ATOM 882 C CA . ILE A 1 113 ? -1.943 2.182 -4.341 1.00 93.69 113 ILE A CA 1
ATOM 883 C C . ILE A 1 113 ? -2.098 2.911 -5.687 1.00 93.69 113 ILE A C 1
ATOM 885 O O . ILE A 1 113 ? -1.528 2.489 -6.697 1.00 93.69 113 ILE A O 1
ATOM 889 N N . SER A 1 114 ? -2.858 4.006 -5.726 1.00 94.19 114 SER A N 1
ATOM 890 C CA . SER A 1 114 ? -3.093 4.789 -6.941 1.00 94.19 114 SER A CA 1
ATOM 891 C C . SER A 1 114 ? -1.847 5.572 -7.327 1.00 94.19 114 SER A C 1
ATOM 893 O O . SER A 1 114 ? -1.506 5.650 -8.511 1.00 94.19 114 SER A O 1
ATOM 895 N N . GLU A 1 115 ? -1.140 6.118 -6.337 1.00 94.62 115 GLU A N 1
ATOM 896 C CA . GLU A 1 115 ? 0.131 6.795 -6.573 1.00 94.62 115 GLU A CA 1
ATOM 897 C C . GLU A 1 115 ? 1.216 5.811 -7.006 1.00 94.62 115 GLU A C 1
ATOM 899 O O . GLU A 1 115 ? 1.905 6.091 -7.990 1.00 94.62 115 GLU A O 1
ATOM 904 N N . VAL A 1 116 ? 1.313 4.644 -6.351 1.00 95.25 116 VAL A N 1
ATOM 905 C CA . VAL A 1 116 ? 2.252 3.571 -6.730 1.00 95.25 116 VAL A CA 1
ATOM 906 C C . VAL A 1 116 ? 2.005 3.140 -8.171 1.00 95.25 116 VAL A C 1
ATOM 908 O O . VAL A 1 116 ? 2.936 3.100 -8.977 1.00 95.25 116 VAL A O 1
ATOM 911 N N . ARG A 1 117 ? 0.741 2.898 -8.542 1.00 96.81 117 ARG A N 1
ATOM 912 C CA . ARG A 1 117 ? 0.373 2.537 -9.917 1.00 96.81 117 ARG A CA 1
ATOM 913 C C . ARG A 1 117 ? 0.837 3.596 -10.911 1.00 96.81 117 ARG A C 1
ATOM 915 O O . ARG A 1 117 ? 1.529 3.261 -11.867 1.00 96.81 117 ARG A O 1
ATOM 922 N N . ARG A 1 118 ? 0.492 4.865 -10.669 1.00 96.94 118 ARG A N 1
ATOM 923 C CA . ARG A 1 118 ? 0.842 5.988 -11.551 1.00 96.94 118 ARG A CA 1
ATOM 924 C C . ARG A 1 118 ? 2.355 6.131 -11.722 1.00 96.94 118 ARG A C 1
ATOM 926 O O . ARG A 1 118 ? 2.821 6.357 -12.839 1.00 96.94 118 ARG A O 1
ATOM 933 N N . ALA A 1 119 ? 3.107 6.037 -10.629 1.00 96.62 119 ALA A N 1
ATOM 934 C CA . ALA A 1 119 ? 4.553 6.203 -10.647 1.00 96.62 119 ALA A CA 1
ATOM 935 C C . ALA A 1 119 ? 5.233 5.053 -11.408 1.00 96.62 119 ALA A C 1
ATOM 937 O O . ALA A 1 119 ? 6.029 5.309 -12.311 1.00 96.62 119 ALA A O 1
ATOM 938 N N . VAL A 1 120 ? 4.838 3.803 -11.138 1.00 97.12 120 VAL A N 1
ATOM 939 C CA . VAL A 1 120 ? 5.373 2.633 -11.851 1.00 97.12 120 VAL A CA 1
ATOM 940 C C . VAL A 1 120 ? 4.983 2.647 -13.327 1.00 97.12 120 VAL A C 1
ATOM 942 O O . VAL A 1 120 ? 5.847 2.439 -14.169 1.00 97.12 120 VAL A O 1
ATOM 945 N N . ASP A 1 121 ? 3.736 2.973 -13.680 1.00 97.44 121 ASP A N 1
ATOM 946 C CA . ASP A 1 121 ? 3.329 3.099 -15.090 1.00 97.44 121 ASP A CA 1
ATOM 947 C C . ASP A 1 121 ? 4.169 4.152 -15.828 1.00 97.44 121 ASP A C 1
ATOM 949 O O . ASP A 1 121 ? 4.511 3.980 -16.997 1.00 97.44 121 ASP A O 1
ATOM 953 N N . THR A 1 122 ? 4.520 5.247 -15.148 1.00 97.06 122 THR A N 1
ATOM 954 C CA . THR A 1 122 ? 5.372 6.300 -15.716 1.00 97.06 122 THR A CA 1
ATOM 955 C C . THR A 1 122 ? 6.794 5.797 -15.957 1.00 97.06 122 THR A C 1
ATOM 957 O O . THR A 1 122 ? 7.351 6.074 -17.017 1.00 97.06 122 THR A O 1
ATOM 960 N N . ALA A 1 123 ? 7.354 5.033 -15.016 1.00 95.44 123 ALA A N 1
ATOM 961 C CA . ALA A 1 123 ? 8.688 4.446 -15.131 1.00 95.44 123 ALA A CA 1
ATOM 962 C C . ALA A 1 123 ? 8.756 3.292 -16.144 1.00 95.44 123 ALA A C 1
ATOM 964 O O . ALA A 1 123 ? 9.780 3.111 -16.782 1.00 95.44 123 ALA A O 1
ATOM 965 N N . VAL A 1 124 ? 7.668 2.545 -16.349 1.00 97.12 124 VAL A N 1
ATOM 966 C CA . VAL A 1 124 ? 7.590 1.443 -17.324 1.00 97.12 124 VAL A CA 1
ATOM 967 C C . VAL A 1 124 ? 7.546 1.957 -18.767 1.00 97.12 124 VAL A C 1
ATOM 969 O O . VAL A 1 124 ? 8.193 1.380 -19.637 1.00 97.12 124 VAL A O 1
ATOM 972 N N . ARG A 1 125 ? 6.820 3.053 -19.038 1.00 95.56 125 ARG A N 1
ATOM 973 C CA . ARG A 1 125 ? 6.563 3.579 -20.399 1.00 95.56 125 ARG A CA 1
ATOM 974 C C . ARG A 1 125 ? 7.777 3.657 -21.338 1.00 95.56 125 ARG A C 1
ATOM 976 O O . ARG A 1 125 ? 7.608 3.281 -22.491 1.00 95.56 125 ARG A O 1
ATOM 983 N N . PRO A 1 126 ? 8.962 4.140 -20.923 1.00 93.75 126 PRO A N 1
ATOM 984 C CA . PRO A 1 126 ? 10.112 4.264 -21.820 1.00 93.75 126 PRO A CA 1
ATOM 985 C C . PRO A 1 126 ? 10.688 2.924 -22.294 1.00 93.75 126 PRO A C 1
ATOM 987 O O . PRO A 1 126 ? 11.461 2.905 -23.247 1.00 93.75 126 PRO A O 1
ATOM 990 N N . HIS A 1 127 ? 10.346 1.824 -21.621 1.00 90.62 127 HIS A N 1
ATOM 991 C CA . HIS A 1 127 ? 10.929 0.503 -21.849 1.00 90.62 127 HIS A CA 1
ATOM 992 C C . HIS A 1 127 ? 10.000 -0.441 -22.613 1.00 90.62 127 HIS A C 1
ATOM 994 O O . HIS A 1 127 ? 10.408 -1.557 -22.910 1.00 90.62 127 HIS A O 1
ATOM 1000 N N . VAL A 1 128 ? 8.768 -0.026 -22.918 1.00 86.75 128 VAL A N 1
ATOM 1001 C CA . VAL A 1 128 ? 7.775 -0.835 -23.641 1.00 86.75 128 VAL A CA 1
ATOM 1002 C C . VAL A 1 128 ? 7.602 -0.260 -25.048 1.00 86.75 128 VAL A C 1
ATOM 1004 O O . VAL A 1 128 ? 7.563 0.961 -25.203 1.00 86.75 128 VAL A O 1
ATOM 1007 N N . SER A 1 129 ? 7.550 -1.125 -26.065 1.00 75.88 129 SER A N 1
ATOM 1008 C CA . SER A 1 129 ? 7.417 -0.746 -27.489 1.00 75.88 129 SER A CA 1
ATOM 1009 C C . SER A 1 129 ? 5.989 -0.854 -28.016 1.00 75.88 129 SER A C 1
ATOM 1011 O O . SER A 1 129 ? 5.243 -1.735 -27.533 1.00 75.88 129 SER A O 1
#

Sequence (129 aa):
MSSSVFEDPKVHLVEHNSSGTYELFRDAEQARKFSKSLPGSSVRELVVRDSHSPRTVTFERRVRISDGVIVLDRWDEEVSFQAVDSDVPGGVDVESYESSNGDWNVVGIGLDISEVRRAVDTAVRPHVS

pLDDT: mean 82.72, std 16.26, range [39.16, 98.25]